Protein AF-A0A377PUE8-F1 (afdb_monomer)

Organism: NCBI:txid216

Secondary structure (DSSP, 8-state):
-EEEEEETTEEEEE--SS-SSSS---EEE-TTTSPEEE--TTTSPP-TTT-

Mean predicted aligned error: 6.46 Å

pLDDT: mean 83.79, std 7.75, range [54.38, 92.06]

Structure (mmCIF, N/CA/C/O backbone):
data_AF-A0A377PUE8-F1
#
_entry.id   AF-A0A377PUE8-F1
#
loop_
_atom_site.group_PDB
_atom_site.id
_atom_site.type_symbol
_atom_site.label_atom_id
_atom_site.label_alt_id
_atom_site.label_comp_id
_atom_site.label_asym_id
_atom_site.label_entity_id
_atom_site.label_seq_id
_atom_site.pdbx_PDB_ins_code
_atom_site.Cartn_x
_atom_site.Cartn_y
_atom_site.Cartn_z
_atom_site.occupancy
_atom_site.B_iso_or_equiv
_atom_site.auth_seq_id
_atom_site.auth_comp_id
_atom_site.auth_asym_id
_atom_site.auth_atom_id
_atom_site.pdbx_PDB_model_num
ATOM 1 N N . MET A 1 1 ? -1.663 0.424 11.595 1.00 62.28 1 MET A N 1
ATOM 2 C CA . MET A 1 1 ? -2.826 -0.208 10.946 1.00 62.28 1 MET A CA 1
ATOM 3 C C . MET A 1 1 ? -4.003 0.014 11.868 1.00 62.28 1 MET A C 1
ATOM 5 O O . MET A 1 1 ? -3.921 -0.402 13.017 1.00 62.28 1 MET A O 1
ATOM 9 N N . LYS A 1 2 ? -5.009 0.762 11.422 1.00 73.94 2 LYS A N 1
ATOM 10 C CA . LYS A 1 2 ? -6.239 0.989 12.184 1.00 73.94 2 LYS A CA 1
ATOM 11 C C . LYS A 1 2 ? -7.388 0.408 11.368 1.00 73.94 2 LYS A C 1
ATOM 13 O O . LYS A 1 2 ? -7.422 0.586 10.152 1.00 73.94 2 LYS A O 1
ATOM 18 N N . ILE A 1 3 ? -8.277 -0.320 12.032 1.00 79.88 3 ILE A N 1
ATOM 19 C CA . ILE A 1 3 ? -9.542 -0.736 11.430 1.00 79.88 3 ILE A CA 1
ATOM 20 C C . ILE A 1 3 ? -10.416 0.515 11.396 1.00 79.88 3 ILE A C 1
ATOM 22 O O . ILE A 1 3 ? -10.618 1.146 12.431 1.00 79.88 3 ILE A O 1
ATOM 26 N N . GLN A 1 4 ? -10.860 0.899 10.205 1.00 84.56 4 GLN A N 1
ATOM 27 C CA . GLN A 1 4 ? -11.641 2.112 9.993 1.00 84.56 4 GLN A CA 1
ATOM 28 C C . GLN A 1 4 ? -13.132 1.848 10.206 1.00 84.56 4 GLN A C 1
ATOM 30 O O . GLN A 1 4 ? -13.808 2.630 10.868 1.00 84.56 4 GLN A O 1
ATOM 35 N N . LYS A 1 5 ? -13.646 0.737 9.662 1.00 86.44 5 LYS A N 1
ATOM 36 C CA . LYS A 1 5 ? -15.068 0.384 9.741 1.00 86.44 5 LYS A CA 1
ATOM 37 C C . LYS A 1 5 ? -15.257 -1.130 9.715 1.00 86.44 5 LYS A C 1
AT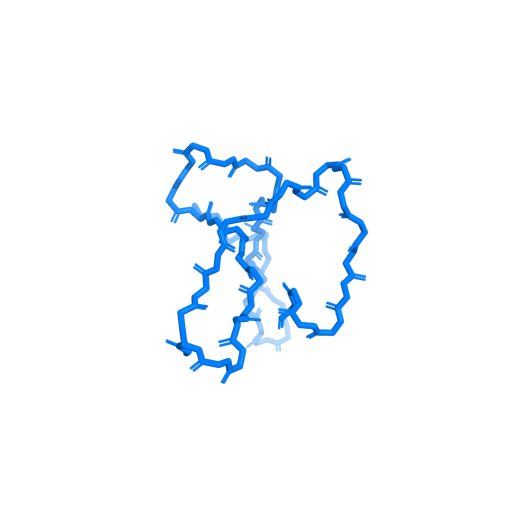OM 39 O O . LYS A 1 5 ? -14.530 -1.834 9.019 1.00 86.44 5 LYS A O 1
ATOM 44 N N . CYS A 1 6 ? -16.266 -1.617 10.426 1.00 83.50 6 CYS A N 1
ATOM 45 C CA . CYS A 1 6 ? -16.787 -2.972 10.276 1.00 83.50 6 CYS A CA 1
ATOM 46 C C . CYS A 1 6 ? -18.254 -2.864 9.857 1.00 83.50 6 CYS A C 1
ATOM 48 O O . CYS A 1 6 ? -19.082 -2.398 10.633 1.00 83.50 6 CYS A O 1
ATOM 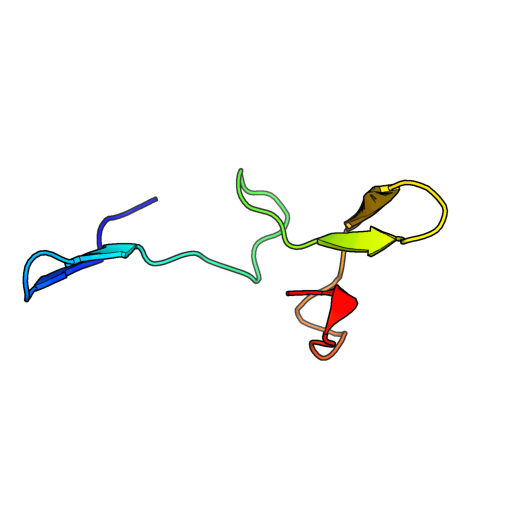50 N N . GLU A 1 7 ? -18.574 -3.253 8.626 1.00 90.31 7 GLU A N 1
ATOM 51 C CA . GLU A 1 7 ? -19.929 -3.163 8.069 1.00 90.31 7 GLU A CA 1
ATOM 52 C C . GLU A 1 7 ? -20.170 -4.344 7.126 1.00 90.31 7 GLU A C 1
ATOM 54 O O . GLU A 1 7 ? -19.241 -4.810 6.469 1.00 90.31 7 GLU A O 1
ATOM 59 N N . ASN A 1 8 ? -21.400 -4.865 7.067 1.00 86.81 8 ASN A N 1
ATOM 60 C CA . ASN A 1 8 ? -21.768 -5.997 6.202 1.00 86.81 8 ASN A CA 1
ATOM 61 C C . ASN A 1 8 ? -20.830 -7.214 6.326 1.00 86.81 8 ASN A C 1
ATOM 63 O O . ASN A 1 8 ? -20.469 -7.833 5.325 1.00 86.81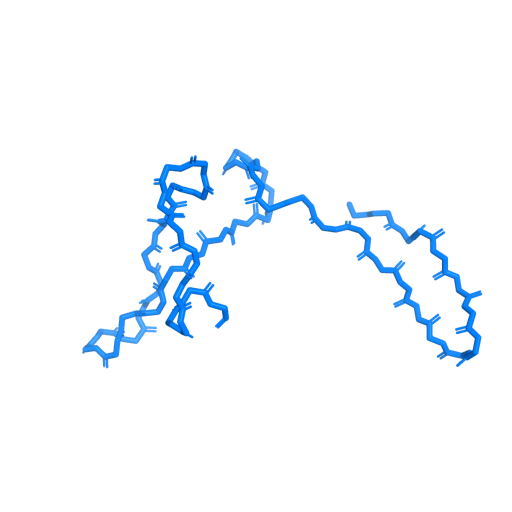 8 ASN A O 1
ATOM 67 N N . LYS A 1 9 ? -20.409 -7.546 7.557 1.00 90.75 9 LYS A N 1
ATOM 68 C CA . LYS A 1 9 ? -19.435 -8.618 7.861 1.00 90.75 9 LYS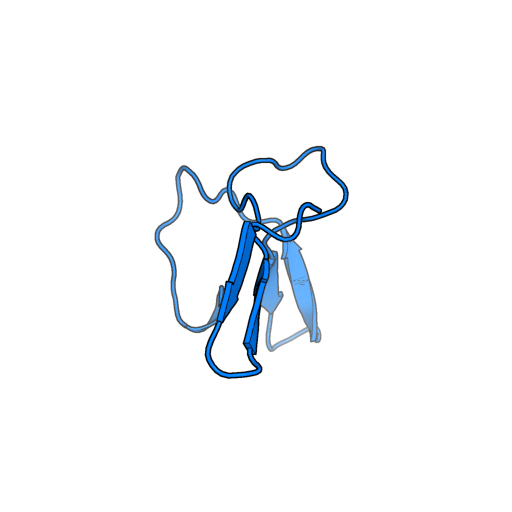 A CA 1
ATOM 69 C C . LYS A 1 9 ? -18.077 -8.452 7.151 1.00 90.75 9 LYS A C 1
ATOM 71 O O . LYS A 1 9 ? -17.329 -9.418 7.020 1.00 90.75 9 LYS A O 1
ATOM 76 N N . LYS A 1 10 ? -17.742 -7.238 6.707 1.00 92.06 10 LYS A N 1
ATOM 77 C CA . LYS A 1 10 ? -16.451 -6.874 6.115 1.00 92.06 10 LYS A CA 1
ATOM 78 C C . LYS A 1 10 ? -15.707 -5.922 7.042 1.00 92.06 10 LYS A C 1
ATOM 80 O O . LYS A 1 10 ? -16.313 -5.070 7.693 1.00 92.06 10 LYS A O 1
ATOM 85 N N . ILE A 1 11 ? -14.388 -6.075 7.081 1.00 91.19 11 ILE A N 1
ATOM 86 C CA . ILE A 1 11 ? -13.480 -5.224 7.847 1.00 91.19 11 ILE A CA 1
ATOM 87 C C . ILE A 1 11 ? -12.766 -4.311 6.857 1.00 91.19 11 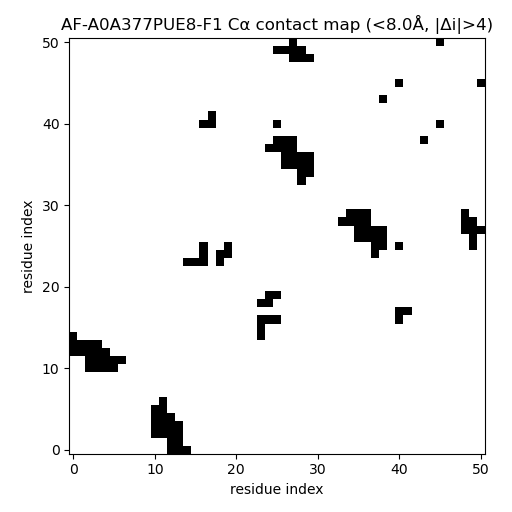ILE A C 1
ATOM 89 O O . ILE A 1 11 ? -12.080 -4.783 5.952 1.00 91.19 11 ILE A O 1
ATOM 93 N N . PHE A 1 12 ? -12.923 -3.007 7.039 1.00 90.75 12 PHE A N 1
ATOM 94 C CA . PHE A 1 12 ? -12.245 -1.988 6.254 1.00 90.75 12 PHE A CA 1
ATOM 95 C C . PHE A 1 12 ? -11.016 -1.514 7.022 1.00 90.75 12 PHE A C 1
ATOM 97 O O . PHE A 1 12 ? -11.119 -1.022 8.149 1.00 90.75 12 PHE A O 1
ATOM 104 N N . ALA A 1 13 ? -9.846 -1.675 6.412 1.00 89.00 13 ALA A N 1
ATOM 105 C CA . ALA A 1 13 ? -8.578 -1.202 6.944 1.00 89.00 13 ALA A CA 1
ATOM 106 C C . ALA A 1 13 ? -8.032 -0.098 6.042 1.00 89.00 13 ALA A C 1
ATOM 108 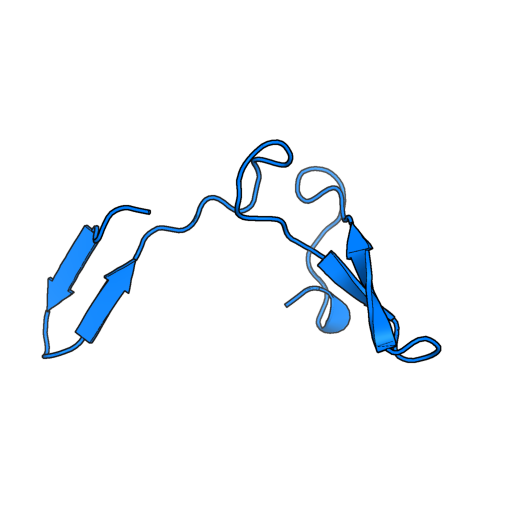O O . ALA A 1 13 ? -7.898 -0.283 4.833 1.00 89.00 13 ALA A O 1
ATOM 109 N N . GLU A 1 14 ? -7.693 1.039 6.642 1.00 88.62 14 GLU A N 1
ATOM 110 C CA . GLU A 1 14 ? -7.110 2.163 5.918 1.00 88.62 14 GLU A CA 1
ATOM 111 C C . GLU A 1 14 ? -5.587 1.993 5.859 1.00 88.62 14 GLU A C 1
ATOM 113 O O . GLU A 1 14 ? -4.915 1.824 6.887 1.00 88.62 14 GLU A O 1
ATOM 118 N N . ILE A 1 15 ? -5.038 1.996 4.643 1.00 87.31 15 ILE A N 1
ATOM 119 C CA . ILE A 1 15 ? -3.625 1.717 4.388 1.00 87.31 15 ILE A CA 1
ATOM 120 C C . ILE A 1 15 ? -2.981 2.929 3.700 1.00 87.31 15 ILE A C 1
ATOM 122 O O . ILE A 1 15 ? -3.351 3.255 2.572 1.00 87.31 15 ILE A O 1
ATOM 126 N N . PRO A 1 16 ? -1.993 3.596 4.330 1.00 88.31 16 PRO A N 1
ATOM 127 C CA . PRO A 1 16 ? -1.303 4.718 3.706 1.00 88.31 16 PRO A CA 1
ATOM 128 C C . PRO A 1 16 ? -0.322 4.227 2.629 1.00 88.31 16 PRO A C 1
ATOM 130 O O . PRO A 1 16 ? 0.645 3.528 2.928 1.00 88.31 16 PRO A O 1
ATOM 133 N N . LEU A 1 17 ? -0.546 4.632 1.375 1.00 87.31 17 LEU A N 1
ATOM 134 C 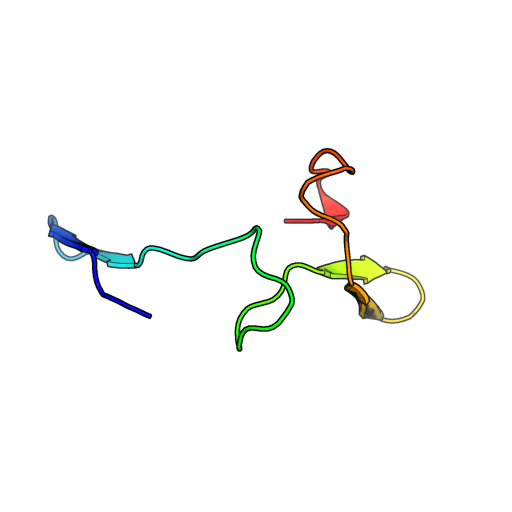CA . LEU A 1 17 ? 0.265 4.220 0.214 1.00 87.31 17 LEU A CA 1
ATOM 135 C C . LEU A 1 17 ? 1.427 5.177 -0.117 1.00 87.31 17 LEU A C 1
ATOM 137 O O . LEU A 1 17 ? 2.280 4.875 -0.951 1.00 87.31 17 LEU A O 1
ATOM 141 N N . THR A 1 18 ? 1.474 6.352 0.514 1.00 87.00 18 THR A N 1
ATOM 142 C CA . THR A 1 18 ? 2.458 7.408 0.203 1.00 87.00 18 THR A CA 1
ATOM 143 C C . THR A 1 18 ? 3.618 7.486 1.195 1.00 87.00 18 THR A C 1
ATOM 145 O O . THR A 1 18 ? 4.605 8.177 0.939 1.00 87.00 18 THR A O 1
ATOM 148 N N . THR A 1 19 ? 3.533 6.785 2.326 1.00 85.56 19 THR A N 1
ATOM 149 C CA . THR A 1 19 ? 4.554 6.799 3.381 1.00 85.56 19 THR A CA 1
ATOM 150 C C . THR A 1 19 ? 5.592 5.703 3.147 1.00 85.56 19 THR A C 1
ATOM 152 O O . THR A 1 19 ? 5.291 4.529 3.327 1.00 85.56 19 THR A O 1
ATOM 155 N N . GLN A 1 20 ? 6.825 6.068 2.785 1.00 78.69 20 GLN A N 1
ATOM 156 C CA . GLN A 1 20 ? 7.887 5.098 2.451 1.00 78.69 20 GLN A CA 1
ATOM 157 C C . GLN A 1 20 ? 8.654 4.554 3.671 1.00 78.69 20 GLN A C 1
ATOM 159 O O . GLN A 1 20 ? 9.178 3.440 3.643 1.00 78.69 20 GLN A O 1
ATOM 164 N N . SER A 1 21 ? 8.711 5.313 4.768 1.00 81.38 21 SER A N 1
ATOM 165 C CA . SER A 1 21 ? 9.484 4.966 5.972 1.00 81.38 21 SER A CA 1
ATOM 166 C C . SER A 1 21 ? 8.758 4.022 6.939 1.00 81.38 21 SER A C 1
ATOM 168 O O . SER A 1 21 ? 9.357 3.544 7.900 1.00 81.38 21 SER A O 1
ATOM 170 N N . GLY A 1 22 ? 7.478 3.731 6.697 1.00 83.69 22 GLY A N 1
ATOM 171 C CA . GLY A 1 22 ? 6.672 2.863 7.551 1.00 83.69 22 GLY A CA 1
ATOM 172 C C . GLY A 1 22 ? 6.909 1.365 7.327 1.00 83.69 22 GLY A C 1
ATOM 173 O O . GLY A 1 22 ? 7.745 0.938 6.528 1.00 83.69 22 GLY A O 1
ATOM 174 N N . LYS A 1 23 ? 6.106 0.553 8.028 1.00 87.69 23 LYS A N 1
ATOM 175 C CA . LYS A 1 23 ? 6.041 -0.910 7.842 1.00 87.69 23 LYS A CA 1
ATOM 176 C C . LYS A 1 23 ? 5.390 -1.316 6.515 1.00 87.69 23 LYS A C 1
ATOM 178 O O . LYS A 1 23 ? 5.605 -2.426 6.048 1.00 87.69 23 LYS A O 1
ATOM 183 N N . ILE A 1 24 ? 4.576 -0.433 5.939 1.00 88.38 24 ILE A N 1
ATOM 184 C CA . ILE A 1 24 ? 3.853 -0.658 4.687 1.00 88.38 24 ILE A CA 1
ATOM 185 C C . ILE A 1 24 ? 4.565 0.125 3.590 1.00 88.38 24 ILE A C 1
ATOM 187 O O . ILE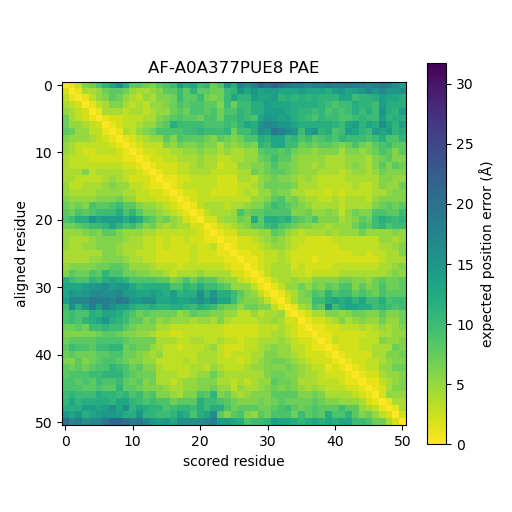 A 1 24 ? 4.891 1.294 3.792 1.00 88.38 24 ILE A O 1
ATOM 191 N N . ARG A 1 25 ? 4.827 -0.527 2.454 1.00 88.94 25 ARG A N 1
ATOM 192 C CA . ARG A 1 25 ? 5.521 0.059 1.301 1.00 88.94 25 ARG A CA 1
ATOM 193 C C . ARG A 1 25 ? 4.894 -0.447 0.012 1.00 88.94 25 ARG A C 1
ATOM 195 O O . ARG A 1 25 ? 4.531 -1.617 -0.069 1.00 88.94 25 ARG A O 1
ATOM 202 N N . VAL A 1 26 ? 4.830 0.421 -0.990 1.00 89.25 26 VAL A N 1
ATOM 203 C CA . VAL A 1 26 ? 4.398 0.060 -2.343 1.00 89.25 26 VAL A CA 1
ATOM 204 C C . VAL A 1 26 ? 5.619 -0.333 -3.166 1.00 89.25 26 VAL A C 1
ATOM 206 O O . VAL A 1 26 ? 6.650 0.347 -3.136 1.00 89.25 26 VAL A O 1
ATOM 209 N N . LYS A 1 27 ? 5.503 -1.448 -3.883 1.00 89.75 27 LYS A N 1
ATOM 210 C CA . LYS A 1 27 ? 6.556 -1.997 -4.731 1.00 89.75 27 LYS A CA 1
ATOM 211 C C . LYS A 1 27 ? 5.970 -2.394 -6.075 1.00 89.75 27 LYS A C 1
ATOM 213 O O . LYS A 1 27 ? 4.869 -2.925 -6.119 1.00 89.75 27 LYS A O 1
ATOM 218 N N . THR A 1 28 ? 6.733 -2.198 -7.138 1.00 88.31 28 THR A N 1
ATOM 219 C CA . THR A 1 28 ? 6.378 -2.712 -8.463 1.00 88.31 28 THR A CA 1
ATOM 220 C C . THR A 1 28 ? 6.982 -4.097 -8.625 1.00 88.31 28 THR A C 1
ATOM 222 O O . THR A 1 28 ? 8.173 -4.282 -8.346 1.00 88.31 28 THR A O 1
ATOM 225 N N . ARG A 1 29 ? 6.180 -5.080 -9.051 1.00 85.69 29 ARG A N 1
ATOM 226 C CA . ARG A 1 29 ? 6.706 -6.417 -9.348 1.00 85.69 29 ARG A CA 1
ATOM 227 C C . ARG A 1 29 ? 7.577 -6.364 -10.595 1.00 85.69 29 ARG A C 1
ATOM 229 O O . ARG A 1 29 ? 7.174 -5.816 -11.618 1.00 85.69 29 ARG A O 1
ATOM 236 N N . ASN A 1 30 ? 8.749 -6.981 -10.514 1.00 81.50 30 ASN A N 1
ATOM 237 C CA . ASN A 1 30 ? 9.565 -7.255 -11.682 1.00 81.50 30 ASN A CA 1
ATOM 238 C C . ASN A 1 30 ? 9.374 -8.720 -12.099 1.00 81.50 30 ASN A C 1
ATOM 240 O O . ASN A 1 30 ? 9.786 -9.622 -11.371 1.00 81.50 30 ASN A O 1
ATOM 244 N N . SER A 1 31 ? 8.770 -8.957 -13.265 1.00 77.94 31 SER A N 1
ATOM 245 C CA . SER A 1 31 ? 8.525 -10.312 -13.780 1.00 77.94 31 SER A CA 1
ATOM 246 C C . SER A 1 31 ? 9.805 -11.099 -14.079 1.00 77.94 31 SER A C 1
ATOM 248 O O . SER A 1 31 ? 9.751 -12.318 -14.134 1.00 77.94 31 SER A O 1
ATOM 250 N N . PHE A 1 32 ? 10.950 -10.429 -14.258 1.00 75.38 32 PHE A N 1
ATOM 251 C CA . PHE A 1 32 ? 12.222 -11.091 -14.573 1.00 75.38 32 PHE A CA 1
ATOM 252 C C . PHE A 1 32 ? 12.930 -11.682 -13.353 1.00 75.38 32 PHE A C 1
ATOM 254 O O . PHE A 1 32 ? 13.598 -12.703 -13.470 1.00 75.38 32 PHE A O 1
ATOM 261 N N . TYR A 1 33 ? 12.816 -11.030 -12.197 1.00 75.38 33 TYR A N 1
ATOM 262 C CA . TYR A 1 33 ? 13.559 -11.409 -10.991 1.00 75.38 33 TYR A CA 1
ATOM 263 C C . TYR A 1 33 ? 12.643 -11.825 -9.838 1.00 75.38 33 TYR A C 1
ATOM 265 O O . TYR A 1 33 ? 13.135 -12.082 -8.749 1.00 75.38 33 TYR A O 1
ATOM 273 N N . GLU A 1 34 ? 11.322 -11.817 -10.042 1.00 80.44 34 GLU A N 1
ATOM 274 C CA . GLU A 1 34 ? 10.272 -12.123 -9.053 1.00 80.44 34 GLU A CA 1
ATOM 275 C C . GLU A 1 34 ? 10.249 -11.222 -7.797 1.00 80.44 34 GLU A C 1
ATOM 277 O O . GLU A 1 34 ? 9.310 -11.271 -6.999 1.00 80.44 34 GLU A O 1
ATOM 282 N N . TYR A 1 35 ? 11.225 -10.323 -7.639 1.00 84.44 35 TYR A N 1
ATOM 283 C CA . TYR A 1 35 ? 11.287 -9.340 -6.563 1.00 84.44 35 TYR A CA 1
ATOM 284 C C . TYR A 1 35 ? 10.500 -8.064 -6.882 1.00 84.44 35 TYR A C 1
ATOM 286 O O . TYR A 1 35 ? 10.387 -7.616 -8.025 1.00 84.44 35 TYR A O 1
ATOM 294 N N . GLY A 1 36 ? 9.983 -7.434 -5.825 1.00 85.50 36 GLY A N 1
ATOM 295 C CA . GLY A 1 36 ? 9.363 -6.114 -5.896 1.00 85.50 36 GLY A CA 1
ATOM 296 C C . GLY A 1 36 ? 10.372 -4.991 -5.644 1.00 85.50 36 GLY A C 1
ATOM 297 O O . GLY A 1 36 ? 10.982 -4.945 -4.569 1.00 85.50 36 GLY A O 1
ATOM 298 N N . LEU A 1 37 ? 10.501 -4.060 -6.591 1.00 88.06 37 LEU A N 1
ATOM 299 C CA . LEU A 1 37 ? 11.321 -2.851 -6.454 1.00 88.06 37 LEU A CA 1
ATOM 300 C C . LEU A 1 37 ? 10.517 -1.727 -5.782 1.00 88.06 37 LEU A C 1
ATOM 302 O O . LEU A 1 37 ? 9.324 -1.596 -6.057 1.00 88.06 37 LEU A O 1
ATOM 306 N N . PRO A 1 38 ? 11.125 -0.911 -4.901 1.00 88.19 38 PRO A N 1
ATOM 307 C CA . PRO A 1 38 ? 10.435 0.221 -4.288 1.00 88.19 38 PRO A CA 1
ATOM 308 C C . PRO A 1 38 ? 10.032 1.259 -5.343 1.00 88.19 3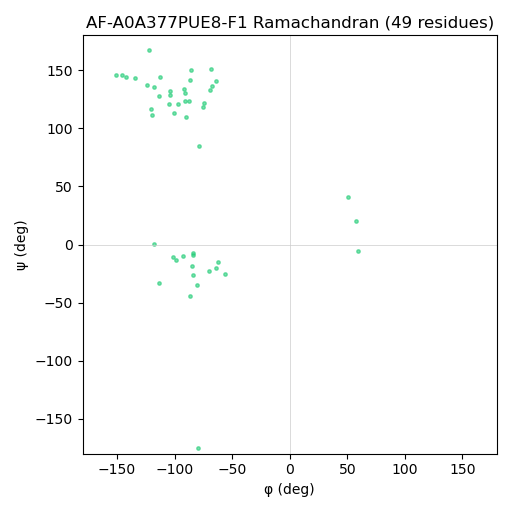8 PRO A C 1
ATOM 310 O O . PRO A 1 38 ? 10.802 1.558 -6.254 1.00 88.19 38 PRO A O 1
ATOM 313 N N . THR A 1 39 ? 8.839 1.836 -5.193 1.00 88.00 39 THR A N 1
ATOM 314 C CA . THR A 1 39 ? 8.284 2.805 -6.150 1.00 88.00 39 THR A CA 1
ATOM 315 C C . THR A 1 39 ? 7.914 4.120 -5.472 1.00 88.00 39 THR A C 1
ATOM 317 O O . THR A 1 39 ? 7.302 4.141 -4.402 1.00 88.00 39 THR A O 1
ATOM 320 N N . ALA A 1 40 ? 8.254 5.236 -6.125 1.00 88.62 40 ALA A N 1
ATOM 321 C CA . ALA A 1 40 ? 7.904 6.584 -5.692 1.00 88.62 40 ALA A CA 1
ATOM 322 C C . ALA A 1 40 ? 6.443 6.918 -6.051 1.00 88.62 40 ALA A C 1
ATOM 324 O O . ALA A 1 40 ? 6.154 7.546 -7.071 1.00 88.62 40 ALA A O 1
ATOM 325 N N . THR A 1 41 ? 5.512 6.525 -5.179 1.00 87.69 41 THR A N 1
ATOM 326 C CA . THR A 1 41 ? 4.053 6.637 -5.389 1.00 87.69 41 THR A CA 1
ATOM 327 C C . THR A 1 41 ? 3.509 8.059 -5.538 1.00 87.69 41 THR A C 1
ATOM 329 O O . THR A 1 41 ? 2.386 8.230 -5.993 1.00 87.69 41 THR A O 1
ATOM 332 N N . ARG A 1 42 ? 4.277 9.096 -5.173 1.00 88.19 42 ARG A N 1
ATOM 333 C CA . ARG A 1 42 ? 3.895 10.505 -5.402 1.00 88.19 42 ARG A CA 1
ATOM 334 C C . ARG A 1 42 ? 4.269 11.030 -6.791 1.00 88.19 42 ARG A C 1
ATOM 336 O O . ARG A 1 42 ? 3.769 12.074 -7.181 1.00 88.19 42 ARG A O 1
ATOM 343 N N . GLN A 1 43 ? 5.190 10.361 -7.481 1.00 89.31 43 GLN A N 1
ATOM 344 C CA . GLN A 1 43 ? 5.775 10.834 -8.743 1.00 89.31 43 GLN A CA 1
ATOM 345 C C . GLN A 1 43 ? 5.384 9.949 -9.925 1.00 89.31 43 GLN A C 1
ATOM 347 O O . GLN A 1 43 ? 5.247 10.432 -11.041 1.00 89.31 43 GLN A O 1
ATOM 352 N N . THR A 1 44 ? 5.215 8.651 -9.678 1.00 85.56 44 THR A N 1
ATOM 353 C CA . THR A 1 44 ? 4.912 7.663 -10.715 1.00 85.56 44 THR A CA 1
ATOM 354 C C . THR A 1 44 ? 3.433 7.277 -10.659 1.00 85.56 44 THR A C 1
ATOM 356 O O . THR A 1 44 ? 2.947 6.942 -9.575 1.00 85.56 44 THR A O 1
ATOM 359 N N . PRO A 1 45 ? 2.697 7.337 -11.786 1.00 86.69 45 PRO A N 1
ATOM 360 C CA . PRO A 1 45 ? 1.314 6.879 -11.836 1.00 86.69 45 PRO A CA 1
ATOM 361 C C . PRO A 1 45 ? 1.246 5.356 -11.686 1.00 86.69 45 PRO A C 1
ATOM 363 O O . PRO A 1 45 ? 2.164 4.633 -12.077 1.00 86.69 45 PRO A O 1
ATOM 366 N N . PHE A 1 46 ? 0.142 4.863 -11.125 1.00 85.75 46 PHE A N 1
ATOM 367 C CA . PHE A 1 46 ? -0.067 3.428 -10.965 1.00 85.75 46 PHE A CA 1
ATOM 368 C C . PHE A 1 46 ? -0.236 2.742 -12.323 1.00 85.75 46 PHE A C 1
ATOM 370 O O . PHE A 1 46 ? -0.963 3.216 -13.195 1.00 85.75 46 PHE A O 1
ATOM 377 N N . SER A 1 47 ? 0.419 1.594 -12.465 1.00 83.56 47 SER A N 1
ATOM 378 C CA . SER A 1 47 ? 0.262 0.676 -13.591 1.00 83.56 47 SER A CA 1
ATOM 379 C C . SER A 1 47 ? -0.153 -0.699 -13.070 1.00 83.56 47 SER A C 1
ATOM 381 O O . SER A 1 47 ? -0.038 -0.966 -11.873 1.00 83.56 47 SER A O 1
ATOM 383 N N . GLN A 1 48 ? -0.599 -1.593 -13.953 1.00 78.38 48 GLN A N 1
ATOM 384 C CA . GLN A 1 48 ? -1.023 -2.948 -13.576 1.00 78.38 48 GLN A CA 1
ATOM 385 C C . GLN A 1 48 ? 0.062 -3.743 -12.827 1.00 78.38 48 GLN A C 1
ATOM 387 O O . GLN A 1 48 ? -0.263 -4.604 -12.022 1.00 78.38 48 GLN A O 1
ATOM 392 N N . ASN A 1 49 ? 1.341 -3.417 -13.029 1.00 72.44 49 ASN A N 1
ATOM 393 C CA . ASN A 1 49 ? 2.459 -4.087 -12.355 1.00 72.44 49 ASN A CA 1
ATOM 394 C C . ASN A 1 49 ? 2.761 -3.515 -10.954 1.00 72.44 49 ASN A C 1
ATOM 396 O O . ASN A 1 49 ? 3.598 -4.056 -10.225 1.00 72.44 49 ASN A O 1
ATOM 400 N N . THR A 1 50 ? 2.133 -2.391 -10.601 1.00 60.66 50 THR A N 1
ATOM 401 C CA . THR A 1 50 ? 2.319 -1.660 -9.337 1.00 60.66 50 THR A CA 1
ATOM 402 C C . THR A 1 50 ? 1.221 -1.983 -8.307 1.00 60.66 50 THR A C 1
ATOM 404 O O . THR A 1 50 ? 1.389 -1.633 -7.138 1.00 60.66 50 THR A O 1
ATOM 407 N N . ILE A 1 51 ? 0.121 -2.630 -8.724 1.00 54.38 51 ILE A N 1
ATOM 408 C CA . ILE A 1 51 ? -1.011 -3.056 -7.874 1.00 54.38 51 ILE A CA 1
ATOM 409 C C . ILE A 1 51 ? -0.863 -4.530 -7.486 1.00 54.38 51 ILE A C 1
ATOM 411 O O . ILE A 1 51 ? -0.465 -5.338 -8.353 1.00 54.38 51 ILE A O 1
#

Foldseek 3Di:
DDFPDCDPNDTDDDDDAQDPPDPDFFFFQDPVPRDTHGDRPVPDPDDPRRD

Sequence (51 aa):
MKIQKCENKKIFAEIPLTTQSGKIRVKTRNSFYEYGLPTATRQTPFSQNTI

Solvent-accessible surface area (backbone atoms only — not comparable to full-atom values): 3479 Å² total; per-residue (Å²): 134,51,79,72,48,77,56,95,97,40,80,42,67,64,75,73,69,77,48,74,88,57,98,50,72,53,40,32,59,36,89,90,74,77,47,63,45,81,53,63,60,89,79,50,81,90,48,84,55,50,107

Radius of gyration: 13.77 Å; Cα contacts (8 Å, |Δi|>4): 61; chains: 1; bounding box: 35×23×27 Å